Protein AF-A0A5E4MG06-F1 (afdb_monomer_lite)

pLDDT: mean 73.61, std 11.03, range [38.59, 92.38]

Radius of gyration: 21.27 Å; chains: 1; bounding box: 37×28×58 Å

Foldseek 3Di:
DVVVVVLPDDDPPDPNVLVVDVVNVVVVVVVVVVVVVVVVVVCCVVCVVVVVVVLVVVLVVVVVPDDVVNVVSVVVVVVVVVVPDD

Secondary structure (DSSP, 8-state):
-HHHHHHH---TTS--HHHH-HHHHHHHHHHHHHHHHHHHHHHHHHTHHHHHHHHHHHHHHHHHH-THHHHHHHHHHHHHHHTT--

Sequence (86 aa):
MNFYAYRLMIRANEDNNILRCSQLFHQNIVDMYAKIKSERLRYIRYNQAKLRAEEYIHLRDAIVGNVDGITNMVAHVICKNIFKTP

InterPro domains:
  IPR025476 Helitron helicase-like domain [PF14214] (3-66)

Organism: NCBI:txid506608

Structure (mmCIF, N/CA/C/O backbone):
data_AF-A0A5E4MG06-F1
#
_entry.id   AF-A0A5E4MG06-F1
#
loop_
_atom_site.group_PDB
_atom_site.id
_atom_site.type_symbol
_atom_site.label_atom_id
_atom_site.label_alt_id
_atom_site.label_comp_id
_atom_site.label_asym_id
_atom_site.label_entity_id
_atom_site.label_seq_id
_atom_site.pdbx_PDB_ins_code
_atom_site.Cartn_x
_atom_site.Cartn_y
_atom_site.Cartn_z
_atom_site.occupancy
_atom_site.B_iso_or_equiv
_atom_site.auth_seq_id
_atom_site.auth_comp_id
_atom_site.auth_asym_id
_atom_site.auth_atom_id
_atom_site.pdbx_PDB_model_num
ATOM 1 N N . MET A 1 1 ? 3.784 -1.940 5.816 1.00 64.31 1 MET A N 1
ATOM 2 C CA . MET A 1 1 ? 2.827 -2.950 6.325 1.00 64.31 1 MET A CA 1
ATOM 3 C C . MET A 1 1 ? 2.952 -3.147 7.831 1.00 64.31 1 MET A C 1
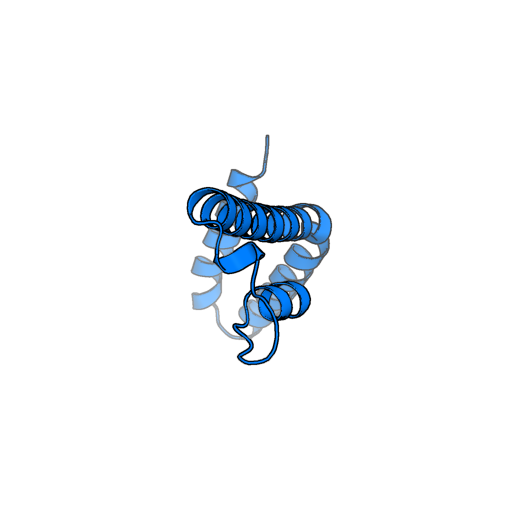ATOM 5 O O . MET A 1 1 ? 1.932 -3.087 8.502 1.00 64.31 1 MET A O 1
ATOM 9 N N . ASN A 1 2 ? 4.169 -3.283 8.371 1.00 76.19 2 ASN A N 1
ATOM 10 C CA . ASN A 1 2 ? 4.413 -3.563 9.798 1.00 76.19 2 ASN A CA 1
ATOM 11 C C . ASN A 1 2 ? 3.754 -2.567 10.772 1.00 76.19 2 ASN A C 1
ATOM 13 O O . ASN A 1 2 ? 3.187 -2.988 11.771 1.00 76.19 2 ASN A O 1
ATOM 17 N N . PHE A 1 3 ? 3.732 -1.270 10.446 1.00 80.06 3 PHE A N 1
ATOM 18 C CA . PHE A 1 3 ? 3.058 -0.254 11.267 1.00 80.06 3 PHE A CA 1
ATOM 19 C C . PHE A 1 3 ? 1.538 -0.477 11.393 1.00 80.06 3 PHE A C 1
ATOM 21 O O . PHE A 1 3 ? 0.956 -0.269 12.453 1.00 80.06 3 PHE A O 1
ATOM 28 N N . TYR A 1 4 ? 0.882 -0.932 10.323 1.00 78.06 4 TYR A N 1
ATOM 29 C CA . TYR A 1 4 ? -0.561 -1.183 10.329 1.00 78.06 4 TYR A CA 1
ATOM 30 C C . TYR A 1 4 ? -0.908 -2.530 10.958 1.00 78.06 4 TYR A C 1
ATOM 32 O O . TYR A 1 4 ? -1.889 -2.613 11.688 1.00 78.06 4 TYR A O 1
ATOM 40 N N . ALA A 1 5 ? -0.066 -3.547 10.750 1.00 79.56 5 ALA A N 1
ATOM 41 C CA . ALA A 1 5 ? -0.188 -4.833 11.433 1.00 79.56 5 ALA A CA 1
ATOM 42 C C . ALA A 1 5 ? -0.064 -4.671 12.957 1.00 79.56 5 ALA A C 1
ATOM 44 O O . ALA A 1 5 ? -0.871 -5.220 13.698 1.00 79.56 5 ALA A O 1
ATOM 45 N N . TYR A 1 6 ? 0.878 -3.837 13.412 1.00 81.75 6 TYR A N 1
ATOM 46 C CA . TYR A 1 6 ? 1.053 -3.508 14.827 1.00 81.75 6 TYR A CA 1
ATOM 47 C C . TYR A 1 6 ? -0.212 -2.904 15.455 1.00 81.75 6 TYR A C 1
ATOM 49 O O . TYR A 1 6 ? -0.582 -3.280 16.559 1.00 81.75 6 TYR A O 1
ATOM 57 N N . ARG A 1 7 ? -0.916 -2.011 14.743 1.00 76.06 7 ARG A N 1
ATOM 58 C CA . ARG A 1 7 ? -2.158 -1.393 15.247 1.00 76.06 7 ARG A CA 1
ATOM 5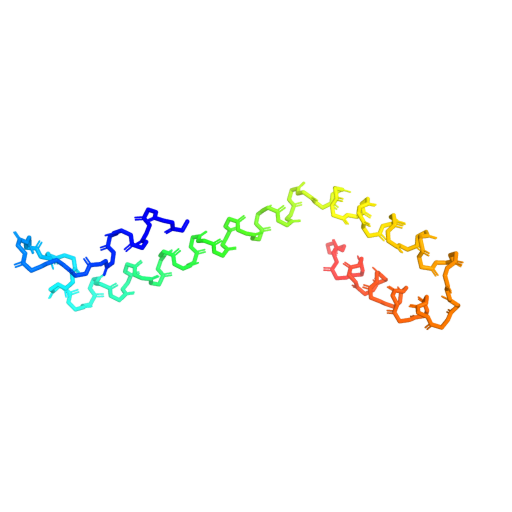9 C C . ARG A 1 7 ? -3.381 -2.312 15.239 1.00 76.06 7 ARG A C 1
ATOM 61 O O . ARG A 1 7 ? -4.356 -1.997 15.910 1.00 76.06 7 ARG A O 1
ATOM 68 N N . LEU A 1 8 ? -3.367 -3.379 14.441 1.00 77.75 8 LEU A N 1
ATOM 69 C CA . LEU A 1 8 ? -4.480 -4.331 14.335 1.00 77.75 8 LEU A CA 1
ATOM 70 C C . LEU A 1 8 ? -4.323 -5.530 15.278 1.00 77.75 8 LEU A C 1
ATOM 72 O O . LEU A 1 8 ? -5.263 -6.303 15.446 1.00 77.75 8 LEU A O 1
ATOM 76 N N . MET A 1 9 ? -3.144 -5.706 15.873 1.00 82.44 9 MET A N 1
ATOM 77 C CA . MET A 1 9 ? -2.859 -6.820 16.765 1.00 82.44 9 MET A CA 1
ATOM 78 C C . MET A 1 9 ? -3.599 -6.649 18.098 1.00 82.44 9 MET A C 1
ATOM 80 O O . MET A 1 9 ? -3.407 -5.655 18.793 1.00 82.44 9 MET A O 1
ATOM 84 N N . ILE A 1 10 ? -4.415 -7.640 18.467 1.00 75.62 10 ILE A N 1
ATOM 85 C CA . ILE A 1 10 ? -5.091 -7.690 19.769 1.00 75.62 10 ILE A CA 1
ATOM 86 C C . ILE A 1 10 ? -4.053 -7.999 20.849 1.00 75.62 10 ILE A C 1
ATOM 88 O O . ILE A 1 10 ? -3.350 -9.009 20.771 1.00 75.62 10 ILE A O 1
ATOM 92 N N . ARG A 1 11 ? -3.981 -7.153 21.877 1.00 79.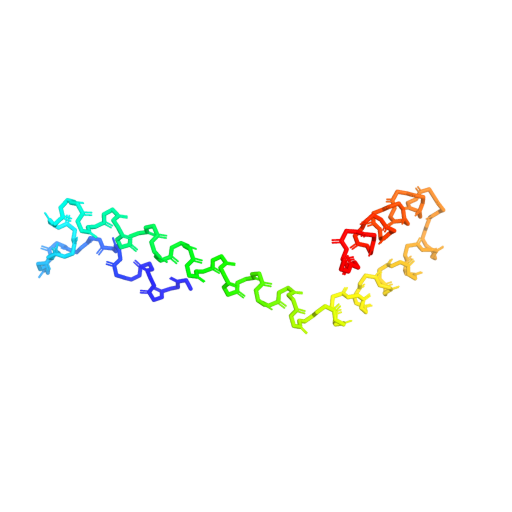12 11 ARG A N 1
ATOM 93 C CA . ARG A 1 11 ? -3.163 -7.387 23.074 1.00 79.12 11 ARG A CA 1
ATOM 94 C C . ARG A 1 11 ? -4.048 -7.575 24.293 1.00 79.12 11 ARG A C 1
ATOM 96 O O . ARG A 1 11 ? -4.984 -6.812 24.495 1.00 79.12 11 ARG A O 1
ATOM 103 N N . ALA A 1 12 ? -3.732 -8.588 25.099 1.00 69.56 12 ALA A N 1
ATOM 104 C CA . ALA A 1 12 ? -4.509 -8.939 26.288 1.00 69.56 12 ALA A CA 1
ATOM 105 C C . ALA A 1 12 ? -4.312 -7.964 27.468 1.00 69.56 12 ALA A C 1
ATOM 107 O O . ALA A 1 12 ? -5.185 -7.878 28.321 1.00 69.56 12 ALA A O 1
ATOM 108 N N . ASN A 1 13 ? -3.197 -7.219 27.496 1.00 76.00 13 ASN A N 1
ATOM 109 C CA . ASN A 1 13 ? -2.847 -6.281 28.575 1.00 76.00 13 ASN A CA 1
ATOM 110 C C . ASN A 1 13 ? -3.075 -4.799 28.217 1.00 76.00 13 ASN A C 1
ATOM 112 O O . ASN A 1 13 ? -2.713 -3.927 29.001 1.00 76.00 13 ASN A O 1
ATOM 116 N N . GLU A 1 14 ? -3.630 -4.495 27.040 1.00 74.56 14 GLU A N 1
ATOM 117 C CA . GLU A 1 14 ? -3.886 -3.121 26.588 1.00 74.56 14 GLU A CA 1
ATOM 118 C C . GLU A 1 14 ? -5.339 -2.979 26.123 1.00 74.56 14 GLU A C 1
ATOM 120 O O . GLU A 1 14 ? -5.892 -3.869 25.471 1.00 74.56 14 GLU A O 1
ATOM 125 N N . ASP A 1 15 ? -5.954 -1.834 26.426 1.00 67.69 15 ASP A N 1
ATOM 126 C CA . ASP A 1 15 ? -7.297 -1.520 25.949 1.00 67.69 15 ASP A CA 1
ATOM 127 C C . ASP A 1 15 ? -7.284 -1.261 24.439 1.00 67.69 15 ASP A C 1
ATOM 129 O O . ASP A 1 15 ? -6.846 -0.217 23.945 1.00 67.69 15 ASP A O 1
ATOM 133 N N . ASN A 1 16 ? -7.827 -2.213 23.681 1.00 72.06 16 ASN A N 1
ATOM 134 C CA . ASN A 1 16 ? -7.934 -2.130 22.228 1.00 72.06 16 ASN A CA 1
ATOM 135 C C . ASN A 1 16 ? -9.118 -1.237 21.807 1.00 72.06 16 ASN A C 1
ATOM 137 O O . ASN A 1 16 ? -10.075 -1.694 21.181 1.00 72.06 16 ASN A O 1
ATOM 141 N N . ASN A 1 17 ? -9.065 0.055 22.144 1.00 72.81 17 ASN A N 1
ATOM 142 C CA . ASN A 1 17 ? -10.148 1.017 21.889 1.00 72.81 17 ASN A CA 1
ATOM 143 C C . ASN A 1 17 ? -10.554 1.091 20.408 1.00 72.81 17 ASN A C 1
ATOM 145 O O . ASN A 1 17 ? -11.734 1.203 20.089 1.00 72.81 17 ASN A O 1
ATOM 149 N N . ILE A 1 18 ? -9.587 0.957 19.496 1.00 73.75 18 ILE A N 1
ATOM 150 C CA . ILE A 1 18 ? -9.828 0.949 18.045 1.00 73.75 18 ILE A CA 1
ATOM 151 C C . ILE A 1 18 ? -10.626 -0.292 17.616 1.00 73.75 18 ILE A C 1
ATOM 153 O O . ILE A 1 18 ? -11.467 -0.190 16.730 1.00 73.75 18 ILE A O 1
ATOM 157 N N . LEU A 1 19 ? -10.396 -1.442 18.257 1.00 72.56 19 LEU A N 1
ATOM 158 C CA . LEU A 1 19 ? -11.075 -2.707 17.951 1.00 72.56 19 LEU A CA 1
ATOM 159 C C . LEU A 1 19 ? -12.470 -2.794 18.586 1.00 72.56 19 LEU A C 1
ATOM 161 O O . LEU A 1 19 ? -13.306 -3.577 18.146 1.00 72.56 19 LEU A O 1
ATOM 165 N N . ARG A 1 20 ? -12.736 -1.981 19.616 1.00 73.50 20 ARG A N 1
ATOM 166 C CA . ARG A 1 20 ? -14.020 -1.943 20.332 1.00 73.50 20 ARG A CA 1
ATOM 167 C C . ARG A 1 20 ? -15.089 -1.134 19.591 1.00 73.50 20 ARG A C 1
ATOM 169 O O . ARG A 1 20 ? -16.283 -1.370 19.756 1.00 73.50 20 ARG A O 1
ATOM 176 N N . CYS A 1 21 ? -14.669 -0.199 18.742 1.00 73.06 21 CYS A N 1
ATOM 177 C CA . CYS A 1 21 ? -15.556 0.653 17.958 1.00 73.06 21 CYS A CA 1
ATOM 178 C C . CYS A 1 21 ? -15.961 -0.031 16.643 1.00 73.06 21 CYS A C 1
ATOM 180 O O . CYS A 1 21 ? -15.297 0.159 15.635 1.00 73.06 21 CYS A O 1
ATOM 182 N N . SER A 1 22 ? -17.072 -0.778 16.619 1.00 74.94 22 SER A N 1
ATOM 183 C CA . SER A 1 22 ? -17.512 -1.557 15.441 1.00 74.94 22 SER A CA 1
ATOM 184 C C . SER A 1 22 ? -17.513 -0.768 14.119 1.00 74.94 22 SER A C 1
ATOM 186 O O . SER A 1 22 ? -16.767 -1.104 13.206 1.00 74.94 22 SER A O 1
ATOM 188 N N . GLN A 1 23 ? -18.319 0.289 13.970 1.00 83.31 23 GLN A N 1
ATOM 189 C CA . GLN A 1 23 ? -18.416 1.007 12.683 1.00 83.31 23 GLN A CA 1
ATOM 190 C C . GLN A 1 23 ? -17.128 1.753 12.311 1.00 83.31 23 GLN A C 1
ATOM 192 O O . GLN A 1 23 ? -16.681 1.689 11.166 1.00 83.31 23 GLN A O 1
ATOM 197 N N . LEU A 1 24 ? -16.509 2.420 13.287 1.00 82.06 24 LEU A N 1
ATOM 198 C CA . LEU A 1 24 ? -15.297 3.205 13.063 1.00 82.06 24 LEU A CA 1
ATOM 199 C C . LEU A 1 24 ? -14.095 2.311 12.713 1.00 82.06 24 LEU A C 1
ATOM 201 O O . LEU A 1 24 ? -13.235 2.704 11.928 1.00 82.06 24 LEU A O 1
ATOM 205 N N . PHE A 1 25 ? -14.058 1.087 13.245 1.00 82.62 25 PHE A N 1
ATOM 206 C CA . PHE A 1 25 ? -13.051 0.080 12.926 1.00 82.62 25 PHE A CA 1
ATOM 207 C C . PHE A 1 25 ? -13.123 -0.361 11.463 1.00 82.62 25 PHE A C 1
ATOM 209 O O . PHE A 1 25 ? -12.101 -0.375 10.774 1.00 82.62 25 PHE A O 1
ATOM 216 N N . HIS A 1 26 ? -14.327 -0.653 10.963 1.00 84.25 26 HIS A N 1
ATOM 217 C CA . HIS A 1 26 ? -14.515 -1.036 9.564 1.00 84.25 26 HIS A CA 1
ATOM 218 C C . HIS A 1 26 ? -14.078 0.083 8.611 1.00 84.25 26 HIS A C 1
ATOM 220 O O . HIS A 1 26 ? -13.341 -0.181 7.661 1.00 84.25 26 HIS A O 1
ATOM 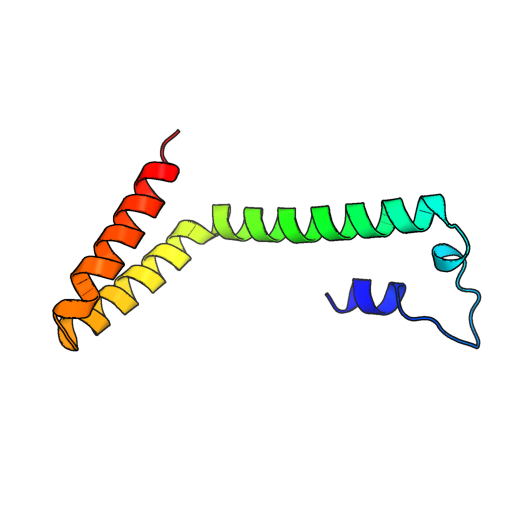226 N N . GLN A 1 27 ? -14.456 1.333 8.898 1.00 87.19 27 GLN A N 1
ATOM 227 C CA . GLN A 1 27 ? -14.008 2.492 8.117 1.00 87.19 27 GLN A CA 1
ATOM 228 C C . GLN A 1 27 ? -12.480 2.627 8.144 1.00 87.19 27 GLN A C 1
ATOM 230 O O . GLN A 1 27 ? -11.854 2.779 7.097 1.00 87.19 27 GLN A O 1
ATOM 235 N N . ASN A 1 28 ? -11.862 2.463 9.319 1.00 85.50 28 ASN A N 1
ATOM 236 C CA . ASN A 1 28 ? -10.411 2.539 9.462 1.00 85.50 28 ASN A CA 1
ATOM 237 C C . ASN A 1 28 ? -9.678 1.498 8.604 1.00 85.50 28 ASN A C 1
ATOM 239 O O . ASN A 1 28 ? -8.704 1.836 7.933 1.00 85.50 28 ASN A O 1
ATOM 243 N N . ILE A 1 29 ? -10.144 0.244 8.590 1.00 86.62 29 ILE A N 1
ATOM 244 C CA . ILE A 1 29 ? -9.530 -0.818 7.779 1.00 86.62 29 ILE A CA 1
ATOM 245 C C . ILE A 1 29 ? -9.649 -0.507 6.286 1.00 86.62 29 ILE A C 1
ATOM 247 O O . ILE A 1 29 ? -8.670 -0.652 5.546 1.00 86.62 29 ILE A O 1
ATOM 251 N N . VAL A 1 30 ? -10.832 -0.084 5.835 1.00 90.31 30 VAL A N 1
ATOM 252 C CA . VAL A 1 30 ? -11.078 0.224 4.421 1.00 90.31 30 VAL A CA 1
ATOM 253 C C . VAL A 1 30 ? -10.190 1.384 3.963 1.00 90.31 30 VAL A C 1
ATOM 255 O O . VAL A 1 30 ? -9.506 1.261 2.944 1.00 90.31 30 VAL A O 1
ATOM 258 N N . ASP A 1 31 ? -10.098 2.453 4.754 1.00 90.12 31 ASP A N 1
ATOM 259 C CA . ASP A 1 31 ? -9.238 3.601 4.455 1.00 90.12 31 ASP A CA 1
ATOM 260 C C . ASP A 1 31 ? -7.753 3.224 4.435 1.00 90.12 31 ASP A C 1
ATOM 262 O O . ASP A 1 31 ? -7.000 3.643 3.550 1.00 90.12 31 ASP A O 1
ATOM 266 N N . MET A 1 32 ? -7.311 2.384 5.377 1.00 89.06 32 MET A N 1
ATOM 267 C CA . MET A 1 32 ? -5.945 1.856 5.399 1.00 89.06 32 MET A CA 1
ATOM 268 C C . MET A 1 32 ? -5.615 1.099 4.114 1.00 89.06 32 MET A C 1
ATOM 270 O O . MET A 1 32 ? -4.556 1.317 3.513 1.00 89.06 32 MET A O 1
ATOM 274 N N . TYR A 1 33 ? -6.522 0.227 3.673 1.00 89.12 33 TYR A N 1
ATOM 275 C CA . TYR A 1 33 ? -6.360 -0.542 2.447 1.00 89.12 33 TYR A CA 1
ATOM 276 C C . TYR A 1 33 ? -6.317 0.363 1.213 1.00 89.12 33 TYR A C 1
ATOM 278 O O . TYR A 1 33 ? -5.406 0.237 0.385 1.00 89.12 33 TYR A O 1
ATOM 286 N N . ALA A 1 34 ? -7.250 1.312 1.114 1.00 92.38 34 ALA A N 1
ATOM 287 C CA . ALA A 1 34 ? -7.305 2.278 0.025 1.00 92.38 34 ALA A CA 1
ATOM 288 C C . ALA A 1 34 ? -6.015 3.109 -0.049 1.00 92.38 34 ALA A C 1
ATOM 290 O O . ALA A 1 34 ? -5.452 3.284 -1.133 1.00 92.38 34 ALA A O 1
ATOM 291 N N . LYS A 1 35 ? -5.477 3.543 1.098 1.00 91.19 35 LYS A N 1
ATOM 292 C CA . LYS A 1 35 ? -4.207 4.276 1.179 1.00 91.19 35 LYS A CA 1
ATOM 293 C C . LYS A 1 35 ? -3.033 3.444 0.662 1.00 91.19 35 LYS A C 1
ATOM 295 O O . LYS A 1 35 ? -2.278 3.914 -0.185 1.00 91.19 35 LYS A O 1
ATOM 300 N N . ILE A 1 36 ? -2.904 2.190 1.099 1.00 89.62 36 ILE A N 1
ATOM 301 C CA . ILE A 1 36 ? -1.836 1.284 0.637 1.00 89.62 36 ILE A CA 1
ATOM 302 C C . ILE A 1 36 ? -1.932 1.043 -0.874 1.00 89.62 36 ILE A C 1
ATOM 304 O O . ILE A 1 36 ? -0.924 1.088 -1.583 1.00 89.62 36 ILE A O 1
ATOM 308 N N . LYS A 1 37 ? -3.141 0.789 -1.383 1.00 88.06 37 LYS A N 1
ATOM 309 C CA . LYS A 1 37 ? -3.374 0.593 -2.818 1.00 88.06 37 LYS A CA 1
ATOM 310 C C . LYS A 1 37 ? -3.045 1.845 -3.620 1.00 88.06 37 LYS A C 1
ATOM 312 O O . LYS A 1 37 ? -2.404 1.729 -4.661 1.00 88.06 37 LYS A O 1
ATOM 317 N N . SER A 1 38 ? -3.416 3.017 -3.118 1.00 90.12 38 SER A N 1
ATOM 318 C CA . SER A 1 38 ? -3.131 4.304 -3.754 1.00 90.12 38 SER A CA 1
ATOM 319 C C . SER A 1 38 ? -1.631 4.569 -3.839 1.00 90.12 38 SER A C 1
ATOM 321 O O . SER A 1 38 ? -1.143 4.901 -4.914 1.00 90.12 38 SER A O 1
ATOM 323 N N . GLU A 1 39 ? -0.875 4.334 -2.763 1.00 88.88 39 GLU A N 1
ATOM 324 C CA . GLU A 1 39 ? 0.591 4.442 -2.788 1.00 88.88 39 GLU A CA 1
ATOM 325 C C . GLU A 1 39 ? 1.225 3.440 -3.763 1.00 88.88 39 GLU A C 1
ATOM 327 O O . GLU A 1 39 ? 2.147 3.782 -4.500 1.00 88.88 39 GLU A O 1
ATOM 332 N N . ARG A 1 40 ? 0.700 2.212 -3.853 1.00 86.81 40 ARG A N 1
ATOM 333 C CA . ARG A 1 40 ? 1.191 1.217 -4.818 1.00 86.81 40 ARG A CA 1
ATOM 334 C C . ARG A 1 40 ? 0.904 1.623 -6.266 1.00 86.81 40 ARG A C 1
ATOM 336 O O . ARG A 1 40 ? 1.776 1.488 -7.120 1.00 86.81 40 ARG A O 1
ATOM 343 N N . LEU A 1 41 ? -0.290 2.143 -6.548 1.00 86.81 41 LEU A N 1
ATOM 344 C CA . LEU A 1 41 ? -0.630 2.692 -7.864 1.00 86.81 41 LEU A CA 1
ATOM 345 C C . LEU A 1 41 ? 0.242 3.903 -8.197 1.00 86.81 41 LEU A C 1
ATOM 347 O O . LEU A 1 41 ? 0.715 4.029 -9.324 1.00 86.81 41 LEU A O 1
ATOM 351 N N . ARG A 1 42 ? 0.502 4.762 -7.211 1.00 87.44 42 ARG A N 1
ATOM 352 C CA . ARG A 1 42 ? 1.386 5.918 -7.335 1.00 87.44 42 ARG A CA 1
ATOM 353 C C . ARG A 1 42 ? 2.819 5.495 -7.659 1.00 87.44 42 ARG A C 1
ATOM 355 O O . ARG A 1 42 ? 3.409 6.040 -8.587 1.00 87.44 42 ARG A O 1
ATOM 362 N N . TYR A 1 43 ? 3.343 4.482 -6.973 1.00 85.50 43 TYR A N 1
ATOM 363 C CA . TYR A 1 43 ? 4.648 3.896 -7.277 1.00 85.50 43 TYR A CA 1
ATOM 364 C C . TYR A 1 43 ? 4.706 3.365 -8.713 1.00 85.50 43 TYR A C 1
ATOM 366 O O . TYR A 1 43 ? 5.632 3.687 -9.452 1.00 85.50 43 TYR A O 1
ATOM 374 N N . ILE A 1 44 ? 3.679 2.624 -9.145 1.00 82.62 44 ILE A N 1
ATOM 375 C CA . ILE A 1 44 ? 3.584 2.136 -10.526 1.00 82.62 44 ILE A CA 1
ATOM 376 C C . ILE A 1 44 ? 3.528 3.300 -11.518 1.00 82.62 44 ILE A C 1
ATOM 378 O O . ILE A 1 44 ? 4.092 3.170 -12.594 1.00 82.62 44 ILE A O 1
ATOM 382 N N . ARG A 1 45 ? 2.875 4.425 -11.193 1.00 81.38 45 ARG A N 1
ATOM 383 C CA . ARG A 1 45 ? 2.805 5.610 -12.066 1.00 81.38 45 ARG A CA 1
ATOM 384 C C . ARG A 1 45 ? 4.130 6.364 -12.175 1.00 81.38 45 ARG A C 1
ATOM 386 O O . ARG A 1 45 ? 4.510 6.703 -13.289 1.00 81.38 45 ARG A O 1
ATOM 393 N N . TYR A 1 46 ? 4.831 6.616 -11.072 1.00 82.50 46 TYR A N 1
ATOM 394 C CA . TYR A 1 46 ? 6.074 7.398 -11.111 1.00 82.50 46 TYR A CA 1
ATOM 395 C C . TYR A 1 46 ? 7.296 6.573 -11.504 1.00 82.50 46 TYR A C 1
ATOM 397 O O . TYR A 1 46 ? 8.191 7.082 -12.168 1.00 82.50 46 TYR A O 1
ATOM 405 N N . ASN A 1 47 ? 7.325 5.285 -11.163 1.00 80.94 47 ASN A N 1
ATOM 406 C CA . ASN A 1 47 ? 8.464 4.419 -11.447 1.00 80.94 47 ASN A CA 1
ATOM 407 C C . ASN A 1 47 ? 8.319 3.649 -12.776 1.00 80.94 47 ASN A C 1
ATOM 409 O O . ASN A 1 47 ? 8.998 2.646 -12.996 1.00 80.94 47 ASN A O 1
ATOM 413 N N . GLN A 1 48 ? 7.436 4.099 -13.681 1.00 71.88 48 GLN A N 1
ATOM 414 C CA . GLN A 1 48 ? 7.201 3.426 -14.967 1.00 71.88 48 GLN A CA 1
ATOM 415 C C . GLN A 1 48 ? 8.462 3.294 -15.812 1.00 71.88 48 GLN A C 1
ATOM 417 O O . GLN A 1 48 ? 8.618 2.282 -16.481 1.00 71.88 48 GLN A O 1
ATOM 422 N N . ALA A 1 49 ? 9.352 4.288 -15.791 1.00 72.56 49 ALA A N 1
ATOM 423 C CA . ALA A 1 49 ? 10.581 4.245 -16.577 1.00 72.56 49 ALA A CA 1
ATOM 424 C C . ALA A 1 49 ? 11.493 3.087 -16.139 1.00 72.56 49 ALA A C 1
ATOM 426 O O . ALA A 1 49 ? 11.984 2.343 -16.983 1.00 72.56 49 ALA A O 1
ATOM 427 N N . LYS A 1 50 ? 11.641 2.876 -14.825 1.00 75.25 50 LYS A N 1
ATOM 428 C CA . LYS A 1 50 ? 12.414 1.758 -14.272 1.00 75.25 50 LYS A CA 1
ATOM 429 C C . LYS A 1 50 ? 11.751 0.410 -14.560 1.00 75.25 50 LYS A C 1
ATOM 431 O O . LYS A 1 50 ? 12.430 -0.511 -14.991 1.00 75.25 50 LYS A O 1
ATOM 436 N N . LEU A 1 51 ? 10.428 0.323 -14.402 1.00 70.75 51 LEU A N 1
ATOM 437 C CA . LEU A 1 51 ? 9.671 -0.897 -14.714 1.00 70.75 51 LEU A CA 1
ATOM 438 C C . LEU A 1 51 ? 9.756 -1.265 -16.204 1.00 70.75 51 LEU A C 1
ATOM 440 O O . LEU A 1 51 ? 9.870 -2.438 -16.540 1.00 70.75 51 LEU A O 1
ATOM 444 N N . ARG A 1 52 ? 9.747 -0.265 -17.097 1.00 71.50 52 ARG A N 1
ATOM 445 C CA . ARG A 1 52 ? 9.965 -0.469 -18.537 1.00 71.50 52 ARG A CA 1
ATOM 446 C C . ARG A 1 52 ? 11.393 -0.926 -18.826 1.00 71.50 52 ARG A C 1
ATOM 448 O O . ARG A 1 52 ? 11.573 -1.821 -19.637 1.00 71.50 52 ARG A O 1
ATOM 455 N N . ALA A 1 53 ? 12.398 -0.339 -18.174 1.00 70.69 53 ALA A N 1
ATOM 456 C CA . ALA A 1 53 ? 13.791 -0.749 -18.347 1.00 70.69 53 ALA A CA 1
ATOM 457 C C . ALA A 1 53 ? 14.023 -2.207 -17.907 1.00 70.69 53 ALA A C 1
ATOM 459 O O . ALA A 1 53 ? 14.671 -2.957 -18.629 1.00 70.69 53 ALA A O 1
ATOM 460 N N . GLU A 1 54 ? 13.437 -2.627 -16.782 1.00 72.06 54 GLU A N 1
ATOM 461 C CA . GLU A 1 54 ? 13.450 -4.026 -16.330 1.00 72.06 54 GLU A CA 1
ATOM 462 C C . GLU A 1 54 ? 12.750 -4.952 -17.347 1.00 72.06 54 GLU A C 1
ATOM 464 O O . GLU A 1 54 ? 13.323 -5.965 -17.742 1.00 72.06 54 GLU A O 1
ATOM 469 N N . GLU A 1 55 ? 11.568 -4.579 -17.864 1.00 68.94 55 GLU A N 1
ATOM 470 C CA . GLU A 1 55 ? 10.877 -5.339 -18.925 1.00 68.94 55 GLU A CA 1
ATOM 471 C C . GLU A 1 55 ? 11.714 -5.461 -20.215 1.00 68.94 55 GLU A C 1
ATOM 473 O O . GLU A 1 55 ? 11.744 -6.537 -20.812 1.00 68.94 55 GLU A O 1
ATOM 478 N N . TYR A 1 56 ? 12.432 -4.413 -20.634 1.00 66.44 56 TYR A N 1
ATOM 479 C CA . TYR A 1 56 ? 13.308 -4.468 -21.813 1.00 66.44 56 TYR A CA 1
ATOM 480 C C . TYR A 1 56 ? 14.541 -5.356 -21.609 1.00 66.44 56 TYR A C 1
ATOM 482 O O . TYR A 1 56 ? 14.967 -6.022 -22.552 1.00 66.44 56 TYR A O 1
ATOM 490 N N . ILE A 1 57 ? 15.105 -5.397 -20.399 1.00 71.12 57 ILE A N 1
ATOM 491 C CA . ILE A 1 57 ? 16.214 -6.303 -20.065 1.00 71.12 57 ILE A CA 1
ATOM 492 C C . ILE A 1 57 ? 15.733 -7.754 -20.138 1.00 71.12 57 ILE A C 1
ATOM 494 O O . ILE A 1 57 ? 16.350 -8.569 -20.818 1.00 71.12 57 ILE A O 1
ATOM 498 N N . HIS A 1 58 ? 14.579 -8.059 -19.541 1.00 70.44 58 HIS A N 1
ATOM 499 C CA . HIS A 1 58 ? 13.984 -9.393 -19.630 1.00 70.44 58 HIS A CA 1
ATOM 500 C C . HIS A 1 58 ? 13.620 -9.784 -21.067 1.00 70.44 58 HIS A C 1
ATOM 502 O O . HIS A 1 58 ? 13.785 -10.942 -21.439 1.00 70.44 58 HIS A O 1
ATOM 508 N N . LEU A 1 59 ? 13.171 -8.829 -21.891 1.00 68.56 59 LEU A N 1
ATOM 509 C CA . LEU A 1 59 ? 12.921 -9.058 -23.314 1.00 68.56 59 LEU A CA 1
ATOM 510 C C . LEU A 1 59 ? 14.216 -9.410 -24.054 1.00 68.56 59 LEU A C 1
ATOM 512 O O . LEU A 1 59 ? 14.239 -10.367 -24.821 1.00 68.56 59 LEU A O 1
ATOM 516 N N . ARG A 1 60 ? 15.298 -8.661 -23.813 1.00 70.19 60 ARG A N 1
ATOM 517 C CA . ARG A 1 60 ? 16.612 -8.931 -24.409 1.00 70.19 60 ARG A CA 1
ATOM 518 C C . ARG A 1 60 ? 17.113 -10.325 -24.039 1.00 70.19 60 ARG A C 1
ATOM 520 O O . ARG A 1 60 ? 17.576 -11.045 -24.917 1.00 70.19 60 ARG A O 1
ATOM 527 N N . ASP A 1 61 ? 16.990 -10.708 -22.775 1.00 72.44 61 ASP A N 1
ATOM 528 C CA . ASP A 1 61 ? 17.432 -12.021 -22.304 1.00 72.44 61 ASP A CA 1
ATOM 529 C C . ASP A 1 61 ? 16.542 -13.152 -22.857 1.00 72.44 61 ASP A C 1
ATOM 531 O O . ASP A 1 61 ? 17.049 -14.202 -23.248 1.00 72.44 61 ASP A O 1
ATOM 535 N N . ALA A 1 62 ? 15.229 -12.926 -22.986 1.00 68.62 62 ALA A N 1
ATOM 536 C CA . ALA A 1 62 ? 14.302 -13.880 -23.600 1.00 68.62 62 ALA A CA 1
ATOM 537 C C .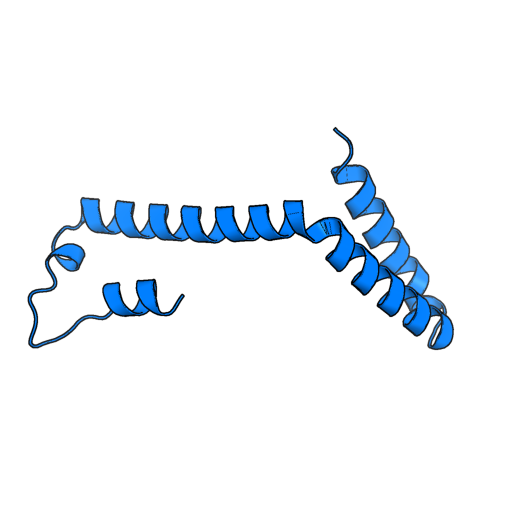 ALA A 1 62 ? 14.565 -14.076 -25.104 1.00 68.62 62 ALA A C 1
ATOM 539 O O . ALA A 1 62 ? 14.510 -15.207 -25.581 1.00 68.62 62 ALA A O 1
ATOM 540 N N . ILE A 1 63 ? 14.917 -13.008 -25.832 1.00 68.88 63 ILE A N 1
ATOM 541 C CA . ILE A 1 63 ? 15.315 -13.075 -27.250 1.00 68.88 63 ILE A CA 1
ATOM 542 C C . ILE A 1 63 ? 16.550 -13.966 -27.439 1.00 68.88 63 ILE A C 1
ATOM 544 O O . ILE A 1 63 ? 16.641 -14.687 -28.429 1.00 68.88 63 ILE A O 1
ATOM 548 N N . VAL A 1 64 ? 17.488 -13.942 -26.490 1.00 71.94 64 VAL A N 1
ATOM 549 C CA . VAL A 1 64 ? 18.691 -14.790 -26.525 1.00 71.94 64 VAL A CA 1
ATOM 550 C C . VAL A 1 64 ? 18.370 -16.253 -26.175 1.00 71.94 64 VAL A C 1
ATOM 552 O O . VAL A 1 64 ? 19.100 -17.148 -26.593 1.00 71.94 64 VAL A O 1
ATOM 555 N N . GLY A 1 65 ? 17.285 -16.509 -25.432 1.00 68.69 65 GLY A N 1
ATOM 556 C CA . GLY A 1 65 ? 16.952 -17.823 -24.875 1.00 68.69 65 GLY A CA 1
ATOM 557 C C . GLY A 1 65 ? 15.929 -18.665 -25.649 1.00 68.69 65 GLY A C 1
ATOM 558 O O . GLY A 1 65 ? 16.103 -19.879 -25.703 1.00 6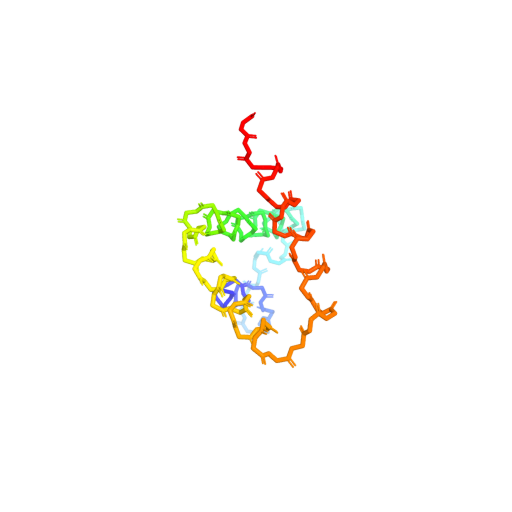8.69 65 GLY A O 1
ATOM 559 N N . ASN A 1 66 ? 14.858 -18.083 -26.214 1.00 67.31 66 ASN A N 1
ATOM 560 C CA . ASN A 1 66 ? 13.868 -18.817 -27.021 1.00 67.31 66 ASN A CA 1
ATOM 561 C C . ASN A 1 66 ? 12.891 -17.882 -27.774 1.00 67.31 66 ASN A C 1
ATOM 563 O O . ASN A 1 66 ? 12.371 -16.927 -27.197 1.00 67.31 66 ASN A O 1
ATOM 567 N N . VAL A 1 67 ? 12.562 -18.195 -29.034 1.00 61.75 67 VAL A N 1
ATOM 568 C CA . VAL A 1 67 ? 11.729 -17.346 -29.918 1.00 61.75 67 VAL A CA 1
ATOM 569 C C . VAL A 1 67 ? 10.233 -17.394 -29.559 1.00 61.75 67 VAL A C 1
ATOM 571 O O . VAL A 1 67 ? 9.532 -16.391 -29.691 1.00 61.75 67 VAL A O 1
ATOM 574 N N . ASP A 1 68 ? 9.748 -18.505 -28.998 1.00 60.84 68 ASP A N 1
ATOM 575 C CA . ASP A 1 68 ? 8.315 -18.712 -28.719 1.00 60.84 68 ASP A CA 1
ATOM 576 C C . ASP A 1 68 ? 7.781 -17.883 -27.533 1.00 60.84 68 ASP A C 1
ATOM 578 O O . ASP A 1 68 ? 6.589 -17.579 -27.448 1.00 60.84 68 ASP A O 1
ATOM 582 N N . GLY A 1 69 ? 8.663 -17.463 -26.618 1.00 60.47 69 GLY A N 1
ATOM 583 C CA . GLY A 1 69 ? 8.306 -16.582 -25.498 1.00 60.47 69 GLY A CA 1
ATOM 584 C C . GLY A 1 69 ? 8.081 -15.125 -25.917 1.00 60.47 69 GLY A C 1
ATOM 585 O O . GLY A 1 69 ? 7.359 -14.384 -25.243 1.00 60.47 69 GLY A O 1
ATOM 586 N N . ILE A 1 70 ? 8.657 -14.720 -27.053 1.00 62.84 70 ILE A N 1
ATOM 587 C CA . ILE A 1 70 ? 8.662 -13.336 -27.536 1.00 62.84 70 ILE A CA 1
ATOM 588 C C . ILE A 1 70 ? 7.248 -12.902 -27.931 1.00 62.84 70 ILE A C 1
ATOM 590 O O . ILE A 1 70 ? 6.815 -11.817 -27.552 1.00 62.84 70 ILE A O 1
ATOM 594 N N . THR A 1 71 ? 6.487 -13.751 -28.625 1.00 62.19 71 THR A N 1
ATOM 595 C CA . THR A 1 71 ? 5.158 -13.397 -29.155 1.00 62.19 71 THR A CA 1
ATOM 596 C C . THR A 1 71 ? 4.159 -13.066 -28.042 1.00 62.19 71 THR A C 1
ATOM 598 O O . THR A 1 71 ? 3.426 -12.080 -28.128 1.00 62.19 71 THR A O 1
ATOM 601 N N . ASN A 1 72 ? 4.188 -13.829 -26.944 1.00 62.50 72 ASN A N 1
ATOM 602 C CA . ASN A 1 72 ? 3.322 -13.600 -25.784 1.00 62.50 72 ASN A CA 1
ATOM 603 C C . ASN A 1 72 ? 3.747 -12.363 -24.975 1.00 62.50 72 ASN A C 1
ATOM 605 O O . ASN A 1 72 ? 2.903 -11.622 -24.466 1.00 62.50 72 ASN A O 1
ATOM 609 N N . MET A 1 73 ? 5.054 -12.105 -24.874 1.00 62.34 73 MET A N 1
ATOM 610 C CA . MET A 1 73 ? 5.583 -10.976 -24.108 1.00 62.34 73 MET A CA 1
ATOM 611 C C . MET A 1 73 ? 5.424 -9.645 -24.860 1.00 62.34 73 MET A C 1
ATOM 613 O O . MET A 1 73 ? 5.049 -8.639 -24.259 1.00 62.34 73 MET A O 1
ATOM 617 N N . VAL A 1 74 ? 5.614 -9.644 -26.183 1.00 64.38 74 VAL A N 1
ATOM 618 C CA . VAL A 1 74 ? 5.383 -8.482 -27.057 1.00 64.38 74 VAL A CA 1
ATOM 619 C C . VAL A 1 74 ? 3.907 -8.081 -27.049 1.00 64.38 74 VAL A C 1
ATOM 621 O O . VAL A 1 74 ? 3.610 -6.897 -26.893 1.00 64.38 74 VAL A O 1
ATOM 624 N N . ALA A 1 75 ? 2.976 -9.042 -27.109 1.00 64.31 75 ALA A N 1
ATOM 625 C CA . ALA A 1 75 ? 1.546 -8.760 -26.971 1.00 64.31 75 ALA A CA 1
ATOM 626 C C . ALA A 1 75 ? 1.221 -8.074 -25.628 1.00 64.31 75 ALA A C 1
ATOM 628 O O . ALA A 1 75 ? 0.471 -7.098 -25.593 1.00 64.31 75 ALA A O 1
ATOM 629 N N . HIS A 1 76 ? 1.841 -8.516 -24.528 1.00 63.91 76 HIS A N 1
ATOM 630 C CA . HIS A 1 76 ? 1.664 -7.919 -23.198 1.00 63.91 76 HIS A CA 1
ATOM 631 C C . HIS A 1 76 ? 2.239 -6.499 -23.087 1.00 63.91 76 HIS A C 1
ATOM 633 O O . HIS A 1 76 ? 1.601 -5.615 -22.510 1.00 63.91 76 HIS A O 1
ATOM 639 N N . VAL A 1 77 ? 3.420 -6.255 -23.666 1.00 66.12 77 VAL A N 1
ATOM 640 C CA . VAL A 1 77 ? 4.067 -4.930 -23.692 1.00 66.12 77 VAL A CA 1
ATOM 641 C C . VAL A 1 77 ? 3.260 -3.941 -24.536 1.00 66.12 77 VAL A C 1
ATOM 643 O O . VAL A 1 77 ? 3.029 -2.809 -24.104 1.00 66.12 77 VAL A O 1
ATOM 646 N N . ILE A 1 78 ? 2.776 -4.367 -25.707 1.00 63.84 78 ILE A N 1
ATOM 647 C CA . ILE A 1 78 ? 1.914 -3.553 -26.573 1.00 63.84 78 ILE A CA 1
ATOM 648 C C . ILE A 1 78 ? 0.608 -3.214 -25.845 1.00 63.84 78 ILE A C 1
ATOM 650 O O . ILE A 1 78 ? 0.242 -2.042 -25.759 1.00 63.84 78 ILE A O 1
ATOM 654 N N . CYS A 1 79 ? -0.048 -4.200 -25.228 1.00 54.38 79 CYS A N 1
ATOM 655 C CA . CYS A 1 79 ? -1.311 -3.993 -24.520 1.00 54.38 79 CYS A CA 1
ATOM 656 C C . CYS A 1 79 ? -1.149 -3.016 -23.335 1.00 54.38 79 CYS A C 1
ATOM 658 O O . CYS A 1 79 ? -1.916 -2.064 -23.193 1.00 54.38 79 CYS A O 1
ATOM 660 N N . LYS A 1 80 ? -0.081 -3.146 -22.536 1.00 62.31 80 LYS A N 1
ATOM 661 C CA . LYS A 1 80 ? 0.226 -2.202 -21.441 1.00 62.31 80 LYS A CA 1
ATOM 662 C C . LYS A 1 80 ? 0.538 -0.776 -21.904 1.00 62.31 80 LYS A C 1
ATOM 664 O O . LYS A 1 80 ? 0.321 0.156 -21.126 1.00 62.31 80 LYS A O 1
ATOM 669 N N . ASN A 1 81 ? 1.090 -0.602 -23.104 1.00 57.91 81 ASN A N 1
ATOM 670 C CA . ASN A 1 81 ? 1.387 0.717 -23.660 1.00 57.91 81 ASN A CA 1
ATOM 671 C C . ASN A 1 81 ? 0.141 1.381 -24.269 1.00 57.91 81 ASN A C 1
ATOM 673 O O . ASN A 1 81 ? -0.010 2.590 -24.112 1.00 57.91 81 ASN A O 1
ATOM 677 N N . ILE A 1 82 ? -0.775 0.608 -24.865 1.00 52.81 82 ILE A N 1
ATOM 678 C CA . ILE A 1 82 ? -2.042 1.113 -25.426 1.00 52.81 82 ILE A CA 1
ATOM 679 C C . ILE A 1 82 ? -2.998 1.596 -24.323 1.00 52.81 82 ILE A C 1
ATOM 681 O O . ILE A 1 82 ? -3.585 2.663 -24.446 1.00 52.81 82 ILE A O 1
ATOM 685 N N . PHE A 1 83 ? -3.098 0.890 -23.192 1.00 50.59 83 PHE A N 1
ATOM 686 C CA . PHE A 1 83 ? -3.946 1.311 -22.061 1.00 50.59 83 PHE A CA 1
ATOM 687 C C . PHE A 1 83 ? -3.392 2.509 -21.249 1.00 50.59 83 PHE A C 1
ATOM 689 O O . PHE A 1 83 ? -3.917 2.823 -20.179 1.00 50.59 83 PHE A O 1
ATOM 696 N N . LYS A 1 84 ? -2.305 3.155 -21.698 1.00 53.12 84 LYS A N 1
ATOM 697 C CA . LYS A 1 84 ? -1.602 4.229 -20.968 1.00 53.12 84 LYS A CA 1
ATOM 698 C C . LYS A 1 84 ? -1.451 5.550 -21.724 1.00 53.12 84 LYS A C 1
ATOM 700 O O . LYS A 1 84 ? -0.918 6.491 -21.133 1.00 53.12 84 LYS A O 1
ATOM 705 N N . THR A 1 85 ? -1.876 5.646 -22.979 1.00 38.59 85 THR A N 1
ATOM 706 C CA . THR A 1 85 ? -2.056 6.953 -23.629 1.00 38.59 85 THR A CA 1
ATOM 707 C C . THR A 1 85 ? -3.376 7.568 -23.152 1.00 38.59 85 THR A C 1
ATOM 709 O O . THR A 1 85 ? -4.295 6.797 -22.875 1.00 38.59 85 THR A O 1
ATOM 712 N N . PRO A 1 86 ? -3.447 8.898 -22.958 1.00 51.03 86 PRO A N 1
ATOM 713 C CA . PRO A 1 86 ? -4.649 9.562 -22.451 1.00 51.03 86 PRO A CA 1
ATOM 714 C C . PRO A 1 86 ? -5.891 9.267 -23.296 1.00 51.03 86 PRO A C 1
ATOM 716 O O . PRO A 1 86 ? -5.735 9.083 -24.526 1.00 51.03 86 PRO A O 1
#